Protein AF-A0A225DN28-F1 (afdb_mon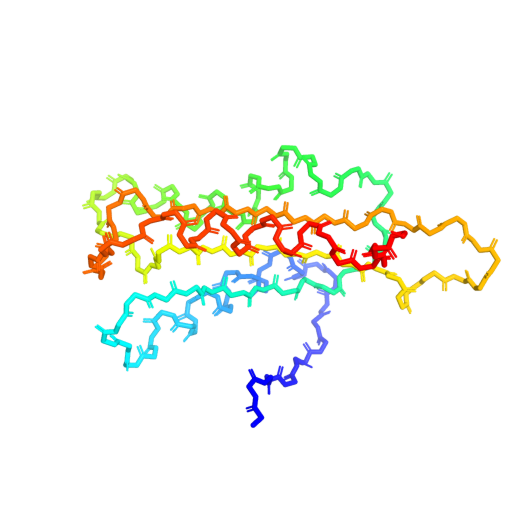omer)

Mean predicted aligned error: 8.3 Å

Organism: NCBI:txid1908690

Structure (mmCIF, N/CA/C/O backbone):
data_AF-A0A225DN28-F1
#
_entry.id   AF-A0A225DN28-F1
#
loop_
_atom_site.group_PDB
_atom_site.id
_atom_site.type_symbol
_atom_site.label_atom_id
_atom_site.label_alt_id
_atom_site.label_comp_id
_atom_site.label_asym_id
_atom_site.label_entity_id
_atom_site.label_seq_id
_atom_site.pdbx_PDB_ins_code
_atom_site.Cartn_x
_atom_site.Cartn_y
_atom_site.Cartn_z
_atom_site.occupancy
_atom_site.B_iso_or_equiv
_atom_site.auth_seq_id
_atom_site.auth_comp_id
_atom_site.auth_asym_id
_atom_site.auth_atom_id
_atom_site.pdbx_PDB_model_num
ATOM 1 N N . MET A 1 1 ? -14.856 -12.862 -8.054 1.00 34.19 1 MET A N 1
ATOM 2 C CA . MET A 1 1 ? -13.847 -12.122 -8.841 1.00 34.19 1 MET A CA 1
ATOM 3 C C . MET A 1 1 ? -13.460 -10.892 -8.028 1.00 34.19 1 MET A C 1
ATOM 5 O O . MET A 1 1 ? -14.316 -10.047 -7.815 1.00 34.19 1 MET A O 1
ATOM 9 N N . LEU A 1 2 ? -12.255 -10.857 -7.447 1.00 43.56 2 LEU A N 1
ATOM 10 C CA . LEU A 1 2 ? -11.800 -9.786 -6.532 1.00 43.56 2 LEU A CA 1
ATOM 11 C C . LEU A 1 2 ? -10.981 -8.684 -7.238 1.00 43.56 2 LEU A C 1
ATOM 13 O O . LEU A 1 2 ? -10.450 -7.802 -6.573 1.00 43.56 2 LEU A O 1
ATOM 17 N N . GLY A 1 3 ? -10.895 -8.710 -8.571 1.00 40.44 3 GLY A N 1
ATOM 18 C CA . GLY A 1 3 ? -10.207 -7.697 -9.374 1.00 40.44 3 GLY A CA 1
ATOM 19 C C . GLY A 1 3 ? -11.193 -6.756 -10.063 1.00 40.44 3 GLY A C 1
ATOM 20 O O . GLY A 1 3 ? -12.208 -7.203 -10.596 1.00 40.44 3 GLY A O 1
ATOM 21 N N . TYR A 1 4 ? -10.892 -5.458 -10.058 1.00 54.75 4 TYR A N 1
ATOM 22 C CA . TYR A 1 4 ? -11.548 -4.472 -10.916 1.00 54.75 4 TYR A CA 1
ATOM 23 C C . TYR A 1 4 ? -10.617 -4.179 -12.093 1.00 54.75 4 TYR A C 1
ATOM 25 O O . TYR A 1 4 ? -9.468 -3.809 -11.864 1.00 54.75 4 TYR A O 1
ATOM 33 N N . ALA A 1 5 ? -11.102 -4.323 -13.328 1.00 56.97 5 ALA A N 1
ATOM 34 C CA . ALA A 1 5 ? -10.354 -3.885 -14.503 1.00 56.97 5 ALA A CA 1
ATOM 35 C C . ALA A 1 5 ? -10.158 -2.359 -14.445 1.00 56.97 5 ALA A C 1
ATOM 37 O O . ALA A 1 5 ? -11.117 -1.615 -14.218 1.00 56.97 5 ALA A O 1
ATOM 38 N N . GLY A 1 6 ? -8.912 -1.907 -14.585 1.00 61.34 6 GLY A N 1
ATOM 39 C CA . GLY A 1 6 ? -8.573 -0.490 -14.668 1.00 61.34 6 GLY A CA 1
ATOM 40 C C . GLY A 1 6 ? -8.744 0.043 -16.090 1.00 61.34 6 GLY A C 1
ATOM 41 O O . GLY A 1 6 ? -8.538 -0.680 -17.060 1.00 61.34 6 GLY A O 1
ATOM 42 N N . GLU A 1 7 ? -9.103 1.319 -16.212 1.00 67.69 7 GLU A N 1
ATOM 43 C CA . GLU A 1 7 ? -9.023 2.055 -17.478 1.00 67.69 7 GLU A CA 1
ATOM 44 C C . GLU A 1 7 ? -7.637 2.699 -17.601 1.00 67.69 7 GLU A C 1
ATOM 46 O O . GLU A 1 7 ? -7.115 3.234 -16.617 1.00 67.69 7 GLU A O 1
ATOM 51 N N . ARG A 1 8 ? -7.046 2.661 -18.803 1.00 65.75 8 ARG A N 1
ATOM 52 C CA . ARG A 1 8 ? -5.757 3.309 -19.086 1.00 65.75 8 ARG A CA 1
ATOM 53 C C . ARG A 1 8 ? -5.879 4.818 -18.858 1.00 65.75 8 ARG A C 1
ATOM 55 O O . ARG A 1 8 ? -6.786 5.450 -19.394 1.00 65.75 8 ARG A O 1
ATOM 62 N N . VAL A 1 9 ? -4.955 5.386 -18.090 1.00 66.50 9 VAL A N 1
ATOM 63 C CA . VAL A 1 9 ? -4.830 6.837 -17.883 1.00 66.50 9 VAL A CA 1
ATOM 64 C C . VAL A 1 9 ? -3.632 7.389 -18.666 1.00 66.50 9 VAL A C 1
ATOM 66 O O . VAL A 1 9 ? -2.727 6.612 -18.975 1.00 66.50 9 VAL A O 1
ATOM 69 N N . PRO A 1 10 ? -3.613 8.694 -18.999 1.00 71.12 10 PRO A N 1
ATOM 70 C CA . PRO A 1 10 ? -2.429 9.349 -19.551 1.00 71.12 10 PRO A CA 1
ATOM 71 C C . PRO A 1 10 ? -1.231 9.253 -18.603 1.00 71.12 10 PRO A C 1
ATOM 73 O O . PRO A 1 10 ? -1.410 9.270 -17.380 1.00 71.12 10 PRO A O 1
ATOM 76 N N . ASP A 1 11 ? -0.025 9.202 -19.166 1.00 65.94 11 ASP A N 1
ATOM 77 C CA . ASP A 1 11 ? 1.216 9.007 -18.413 1.00 65.94 11 ASP A CA 1
ATOM 78 C C . ASP A 1 11 ? 1.431 10.116 -17.368 1.00 65.94 11 ASP A C 1
ATOM 80 O O . ASP A 1 11 ? 1.885 9.849 -16.255 1.00 65.94 11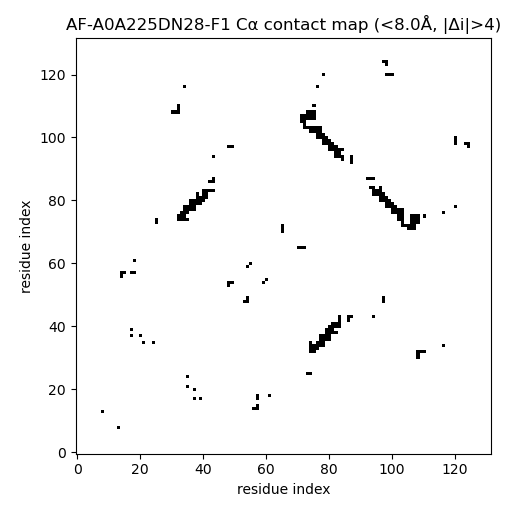 ASP A O 1
ATOM 84 N N . GLU A 1 12 ? 0.992 11.348 -17.658 1.00 65.88 12 GLU A N 1
ATOM 85 C CA . GLU A 1 12 ? 1.104 12.491 -16.741 1.00 65.88 12 GLU A CA 1
ATOM 86 C C . GLU A 1 12 ? 0.199 12.375 -15.500 1.00 65.88 12 GLU A C 1
ATOM 88 O O . GLU A 1 12 ? 0.314 13.169 -14.566 1.00 65.88 12 GLU A O 1
ATOM 93 N N . GLN A 1 13 ? -0.727 11.412 -15.484 1.00 65.62 13 GLN A N 1
ATOM 94 C CA . GLN A 1 13 ? -1.672 11.180 -14.388 1.00 65.62 13 GLN A CA 1
ATOM 95 C C . GLN A 1 13 ? -1.409 9.877 -13.627 1.00 65.62 13 GLN A C 1
ATOM 97 O O . GLN A 1 13 ? -2.154 9.570 -12.690 1.00 65.62 13 GLN A O 1
ATOM 102 N N . LEU A 1 14 ? -0.372 9.115 -13.994 1.00 66.44 14 LEU A N 1
ATOM 103 C CA . LEU A 1 14 ? -0.050 7.833 -13.355 1.00 66.44 14 LEU A CA 1
ATOM 104 C C . LEU A 1 14 ? 0.143 7.981 -11.839 1.00 66.44 14 LEU A C 1
ATOM 106 O O . LEU A 1 14 ? -0.388 7.174 -11.074 1.00 66.44 14 LEU A O 1
ATOM 110 N N . ASP A 1 15 ? 0.763 9.076 -11.396 1.00 65.44 15 ASP A N 1
ATOM 111 C CA . ASP A 1 15 ? 1.009 9.371 -9.977 1.00 65.44 15 ASP A CA 1
ATOM 112 C C . ASP A 1 15 ? -0.284 9.581 -9.158 1.00 65.44 15 ASP A C 1
ATOM 114 O O . ASP A 1 15 ? -0.294 9.433 -7.934 1.00 65.44 15 ASP A O 1
ATOM 118 N N . LEU A 1 16 ? -1.410 9.900 -9.809 1.00 67.75 16 LEU A N 1
ATOM 119 C CA . LEU A 1 16 ? -2.696 10.157 -9.146 1.00 67.75 16 LEU A CA 1
ATOM 120 C C . LEU A 1 16 ? -3.563 8.899 -9.001 1.00 67.75 16 LEU A C 1
ATOM 122 O O . LEU A 1 16 ? -4.519 8.886 -8.212 1.00 67.75 16 LEU A O 1
ATOM 126 N N . VAL A 1 17 ? -3.258 7.833 -9.748 1.00 74.38 17 VAL A N 1
ATOM 127 C CA . VAL A 1 17 ? -4.052 6.595 -9.751 1.00 74.38 17 VAL A CA 1
ATOM 128 C C . VAL A 1 17 ? -4.077 5.921 -8.377 1.00 74.38 17 VAL A C 1
ATOM 130 O O . VAL A 1 17 ? -5.184 5.608 -7.917 1.00 74.38 17 VAL A O 1
ATOM 133 N N . PRO A 1 18 ? -2.942 5.749 -7.668 1.00 77.31 18 PRO A N 1
ATOM 134 C CA . PRO A 1 18 ? -2.938 5.105 -6.355 1.00 77.31 18 PRO A CA 1
ATOM 135 C C . PRO A 1 18 ? -3.809 5.861 -5.350 1.00 77.31 18 PRO A C 1
ATOM 137 O O . PRO A 1 18 ? -4.649 5.255 -4.684 1.00 77.31 18 PRO A O 1
ATOM 140 N N . ASN A 1 19 ? -3.737 7.197 -5.339 1.00 78.81 19 ASN A N 1
ATOM 141 C CA . ASN A 1 19 ? -4.571 8.041 -4.479 1.00 78.81 19 ASN A CA 1
ATOM 142 C C . ASN A 1 19 ? -6.068 7.819 -4.708 1.00 78.81 19 ASN A C 1
ATOM 144 O O . ASN A 1 19 ? -6.850 7.683 -3.761 1.00 78.81 19 ASN A O 1
ATOM 148 N N . ARG A 1 20 ? -6.489 7.751 -5.973 1.00 82.06 20 ARG A N 1
ATOM 149 C CA . ARG A 1 20 ? -7.886 7.483 -6.334 1.00 82.06 20 ARG A CA 1
ATOM 150 C C . ARG A 1 20 ? -8.330 6.089 -5.885 1.00 82.06 20 ARG A C 1
ATOM 152 O O . ARG A 1 20 ? -9.444 5.946 -5.376 1.00 82.06 20 ARG A O 1
ATOM 159 N N . LEU A 1 21 ? -7.486 5.074 -6.068 1.00 85.94 21 LEU A N 1
ATOM 160 C CA . LEU A 1 21 ? -7.790 3.689 -5.703 1.00 85.94 21 LEU A CA 1
ATOM 161 C C . LEU A 1 21 ? -7.894 3.506 -4.186 1.00 85.94 21 LEU A C 1
ATOM 163 O O . LEU A 1 21 ? -8.878 2.925 -3.725 1.00 85.94 21 LEU A O 1
ATOM 167 N N . VAL A 1 22 ? -6.966 4.078 -3.414 1.00 86.25 22 VAL A N 1
ATOM 168 C CA . VAL A 1 22 ? -7.031 4.084 -1.944 1.00 86.25 22 VAL A CA 1
ATOM 169 C C . VAL A 1 22 ? -8.314 4.763 -1.475 1.00 86.25 22 VAL A C 1
ATOM 171 O O . VAL A 1 22 ? -9.090 4.165 -0.730 1.00 86.25 22 VAL A O 1
ATOM 174 N N . ASN A 1 23 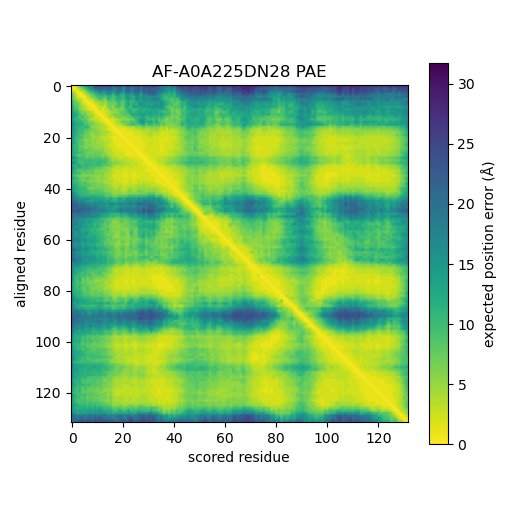? -8.614 5.963 -1.984 1.00 85.12 23 ASN A N 1
ATOM 175 C CA . ASN A 1 23 ? -9.833 6.693 -1.627 1.00 85.12 23 ASN A CA 1
ATOM 176 C C . ASN A 1 23 ? -11.121 5.931 -1.970 1.00 85.12 23 ASN A C 1
ATOM 178 O O . ASN A 1 23 ? -12.127 6.066 -1.274 1.00 85.12 23 ASN A O 1
ATOM 182 N N . LYS A 1 24 ? -11.119 5.131 -3.040 1.00 87.88 24 LYS A N 1
ATOM 183 C CA . LYS A 1 24 ? -12.245 4.257 -3.388 1.00 87.88 24 LYS A CA 1
ATOM 184 C C . LYS A 1 24 ? -12.336 3.054 -2.446 1.00 87.88 24 LYS A C 1
ATOM 186 O O . LYS A 1 24 ? -13.442 2.670 -2.073 1.00 87.88 24 LYS A O 1
ATOM 191 N N . ALA A 1 25 ? -11.204 2.461 -2.072 1.00 89.12 25 ALA A N 1
ATOM 192 C CA . ALA A 1 25 ? -11.150 1.303 -1.188 1.00 89.12 25 ALA A CA 1
ATOM 193 C C . ALA A 1 25 ? -11.648 1.634 0.226 1.00 89.12 25 ALA A C 1
ATOM 195 O O . ALA A 1 25 ? -12.513 0.924 0.731 1.00 89.12 25 ALA A O 1
ATOM 196 N N . ILE A 1 26 ? -11.198 2.747 0.814 1.00 88.31 26 ILE A N 1
ATOM 197 C CA . ILE A 1 26 ? -11.573 3.151 2.183 1.00 88.31 26 ILE A CA 1
ATOM 198 C C . ILE A 1 26 ? -13.047 3.559 2.329 1.00 88.31 26 ILE A C 1
ATOM 200 O O . ILE A 1 26 ? -13.560 3.634 3.438 1.00 88.31 26 ILE A O 1
ATOM 204 N N . LYS A 1 27 ? -13.743 3.843 1.220 1.00 89.75 27 LYS A N 1
ATOM 205 C CA . LYS A 1 27 ? -15.184 4.155 1.214 1.00 89.75 27 LYS A CA 1
ATOM 206 C C . LYS A 1 27 ? -16.068 2.909 1.223 1.00 89.75 27 LYS A C 1
ATOM 208 O O . LYS A 1 27 ? -17.286 3.033 1.343 1.00 89.75 27 LYS A O 1
ATOM 213 N N . LYS A 1 28 ? -15.495 1.717 1.035 1.00 89.06 28 LYS A N 1
ATOM 214 C CA . LYS A 1 28 ? -16.254 0.467 1.120 1.00 89.06 28 LYS A CA 1
ATOM 215 C C . LYS A 1 28 ? -16.691 0.243 2.576 1.00 89.06 28 LYS A C 1
ATOM 217 O O . LYS A 1 28 ? -15.929 0.576 3.480 1.00 89.06 28 LYS A O 1
ATOM 222 N N . PRO A 1 29 ? -17.880 -0.333 2.823 1.00 89.44 29 PRO A N 1
ATOM 223 C CA . PRO A 1 29 ? -18.345 -0.624 4.177 1.00 89.44 29 PRO A CA 1
ATOM 224 C C . PRO A 1 29 ? -17.582 -1.830 4.742 1.00 89.44 29 PRO A C 1
ATOM 226 O O . PRO A 1 29 ? -18.042 -2.967 4.662 1.00 89.44 29 PRO A O 1
ATOM 229 N N . ILE A 1 30 ? -16.378 -1.587 5.255 1.00 88.81 30 ILE A N 1
ATOM 230 C CA . ILE A 1 30 ? -15.500 -2.608 5.828 1.00 88.81 30 ILE A CA 1
ATOM 231 C C . 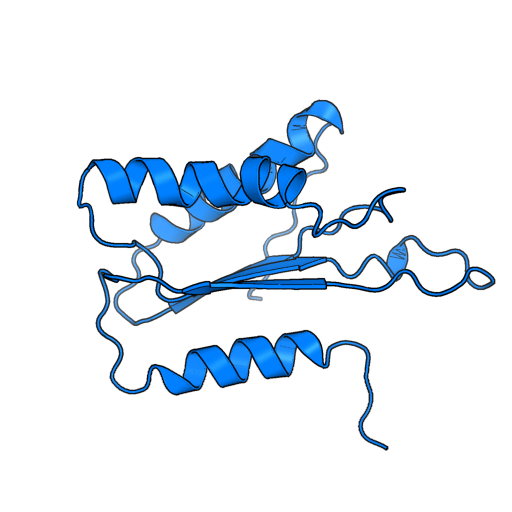ILE A 1 30 ? -15.632 -2.574 7.351 1.00 88.81 30 ILE A C 1
ATOM 233 O O . ILE A 1 30 ? -15.612 -1.511 7.962 1.00 88.81 30 ILE A O 1
ATOM 237 N N . THR A 1 31 ? -15.789 -3.745 7.968 1.00 90.12 31 THR A N 1
ATOM 238 C CA . THR A 1 31 ? -15.908 -3.889 9.430 1.00 90.12 31 THR A CA 1
ATOM 239 C C . THR A 1 31 ? -14.718 -4.605 10.062 1.00 90.12 31 THR A C 1
ATOM 241 O O . THR A 1 31 ? -14.523 -4.507 11.270 1.00 90.12 31 THR A O 1
ATOM 244 N N . ASN A 1 32 ? -13.924 -5.318 9.261 1.00 91.06 32 ASN A N 1
ATOM 245 C CA . ASN A 1 32 ? -12.801 -6.136 9.715 1.00 91.06 32 ASN A CA 1
ATOM 246 C C . ASN A 1 32 ? -11.466 -5.468 9.365 1.00 91.06 32 ASN A C 1
ATOM 248 O O . ASN A 1 32 ? -11.424 -4.695 8.407 1.00 91.06 32 ASN A O 1
ATOM 252 N N . PRO A 1 33 ? -10.364 -5.812 10.055 1.00 93.06 33 PRO A N 1
ATOM 253 C CA . PRO A 1 33 ? -9.037 -5.426 9.607 1.00 93.06 33 PRO A CA 1
ATOM 254 C C . PRO A 1 33 ? -8.773 -5.876 8.175 1.00 93.06 33 PRO A C 1
ATOM 256 O O . PRO A 1 33 ? -9.143 -6.987 7.788 1.00 93.06 33 PRO A O 1
ATOM 259 N N . PHE A 1 34 ? -8.144 -5.015 7.385 1.00 93.25 34 PHE A N 1
ATOM 260 C CA . PHE A 1 34 ? -8.003 -5.248 5.957 1.00 93.25 34 PHE A CA 1
ATOM 261 C C . PHE A 1 34 ? -6.722 -4.668 5.370 1.00 93.25 34 PHE A C 1
ATOM 263 O O . PHE A 1 34 ? -6.138 -3.703 5.870 1.00 93.25 34 PHE A O 1
ATOM 270 N N . VAL A 1 35 ? -6.328 -5.270 4.251 1.00 93.25 35 VAL A N 1
ATOM 271 C CA . VAL A 1 35 ? -5.212 -4.834 3.419 1.00 93.25 35 VAL A CA 1
ATOM 272 C C . VAL A 1 35 ? -5.766 -4.201 2.150 1.00 93.25 35 VAL A C 1
ATOM 274 O O . VAL A 1 35 ? -6.648 -4.768 1.501 1.00 93.25 35 VAL A O 1
ATOM 277 N N . ILE A 1 36 ? -5.245 -3.035 1.779 1.00 92.31 36 ILE A N 1
ATOM 278 C CA . ILE A 1 36 ? -5.433 -2.472 0.443 1.00 92.31 36 ILE A CA 1
ATOM 279 C C . ILE A 1 36 ? -4.221 -2.891 -0.377 1.00 92.31 36 ILE A C 1
ATOM 281 O O . ILE A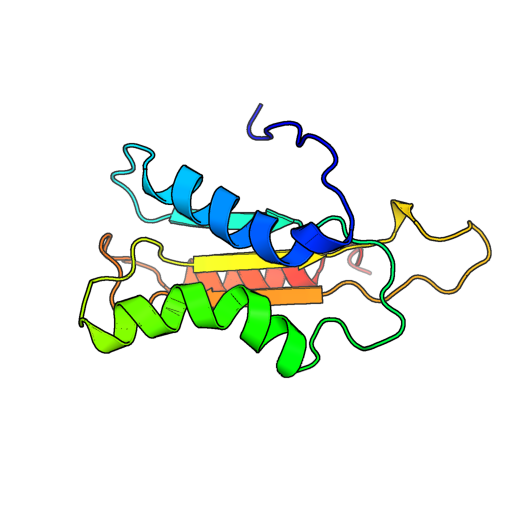 1 36 ? -3.120 -2.419 -0.125 1.00 92.31 36 ILE A O 1
ATOM 285 N N . PHE A 1 37 ? -4.426 -3.775 -1.347 1.00 91.88 37 PHE A N 1
ATOM 286 C CA . PHE A 1 37 ? -3.387 -4.182 -2.287 1.00 91.88 37 PHE A CA 1
ATOM 287 C C . PHE A 1 37 ? -3.563 -3.397 -3.589 1.00 91.88 37 PHE A C 1
ATOM 289 O O . PHE A 1 37 ? -4.642 -3.438 -4.189 1.00 91.88 37 PHE A O 1
ATOM 296 N N . ILE A 1 38 ? -2.528 -2.677 -4.015 1.00 86.94 38 ILE A N 1
ATOM 297 C CA . ILE A 1 38 ? -2.493 -1.952 -5.286 1.00 86.94 38 ILE A CA 1
ATOM 298 C C . ILE A 1 38 ? -1.280 -2.431 -6.067 1.00 86.94 38 ILE A C 1
ATOM 300 O O . ILE A 1 38 ? -0.149 -2.084 -5.733 1.00 86.94 38 ILE A O 1
ATOM 304 N N . ASP A 1 39 ? -1.542 -3.185 -7.128 1.00 84.62 39 ASP A N 1
ATOM 305 C CA . ASP A 1 39 ? -0.552 -3.405 -8.170 1.00 84.62 39 ASP A CA 1
ATOM 306 C C . ASP A 1 39 ? -0.575 -2.220 -9.132 1.00 84.62 39 ASP A C 1
ATOM 308 O O . ASP A 1 39 ? -1.628 -1.835 -9.649 1.00 84.62 39 ASP A O 1
ATOM 312 N N . LEU A 1 40 ? 0.577 -1.588 -9.298 1.00 79.56 40 LEU A N 1
ATOM 313 C CA . LEU A 1 40 ? 0.714 -0.340 -10.033 1.00 79.56 40 LEU A CA 1
ATOM 314 C C . LEU A 1 40 ? 0.744 -0.588 -11.540 1.00 79.56 40 LEU A C 1
ATOM 316 O O . LEU A 1 40 ? 0.331 0.289 -12.297 1.00 79.56 40 LEU A O 1
ATOM 320 N N . ASN A 1 41 ? 1.177 -1.782 -11.960 1.00 77.06 41 ASN A N 1
ATOM 321 C CA . ASN A 1 41 ? 1.218 -2.215 -13.355 1.00 77.06 41 ASN A CA 1
ATOM 322 C C . ASN A 1 41 ? 1.878 -1.178 -14.293 1.00 77.06 41 ASN A C 1
ATOM 324 O O . ASN A 1 41 ? 1.439 -0.952 -15.426 1.00 77.06 41 ASN A O 1
ATOM 328 N N . LEU A 1 42 ? 2.911 -0.505 -13.788 1.00 75.56 42 LEU A N 1
ATOM 329 C CA . LEU A 1 42 ? 3.690 0.514 -14.479 1.00 75.56 42 LEU A CA 1
ATOM 330 C C . LEU A 1 42 ? 4.774 -0.148 -15.334 1.00 75.56 42 LEU A C 1
ATOM 332 O O . LEU A 1 42 ? 5.331 -1.162 -14.903 1.00 75.56 42 LEU A O 1
ATOM 336 N N . PRO A 1 43 ? 5.128 0.435 -16.493 1.00 71.38 43 PRO A N 1
ATOM 337 C CA . PRO A 1 43 ? 6.271 -0.021 -17.275 1.00 71.38 43 PRO A CA 1
ATOM 338 C C . PRO A 1 43 ? 7.577 0.057 -16.463 1.00 71.38 43 PRO A C 1
ATOM 340 O O . PRO A 1 43 ? 7.635 0.776 -15.458 1.00 71.38 43 PRO A O 1
ATOM 343 N N . PRO A 1 44 ? 8.640 -0.654 -16.886 1.00 67.88 44 PRO A N 1
ATOM 344 C CA . PRO A 1 44 ? 9.956 -0.541 -16.278 1.00 67.88 44 PRO A CA 1
ATOM 345 C C . PRO A 1 44 ? 10.378 0.928 -16.283 1.00 67.88 44 PRO A C 1
ATOM 347 O O . PRO A 1 44 ? 10.496 1.551 -17.339 1.00 67.88 44 PRO A O 1
ATOM 350 N N . LEU A 1 45 ? 10.565 1.503 -15.099 1.00 62.94 45 LEU A N 1
ATOM 351 C CA . LEU A 1 45 ? 11.032 2.876 -14.984 1.00 62.94 45 LEU A CA 1
ATOM 352 C C . LEU A 1 45 ? 12.565 2.890 -15.123 1.00 62.94 45 LEU A C 1
ATOM 354 O O . LEU A 1 45 ? 13.233 1.999 -14.599 1.00 62.94 45 LEU A O 1
ATOM 358 N N . PRO A 1 46 ? 13.151 3.892 -15.806 1.00 54.25 46 PRO A N 1
ATOM 359 C CA . PRO A 1 46 ? 14.605 4.000 -15.982 1.00 54.25 46 PRO A CA 1
ATOM 360 C C . PRO A 1 46 ? 15.362 4.287 -14.673 1.00 54.25 46 PRO A C 1
ATOM 362 O O . PRO A 1 46 ? 16.589 4.210 -14.628 1.00 54.25 46 PRO A O 1
ATOM 365 N N . HIS A 1 47 ? 14.638 4.623 -13.606 1.00 57.91 47 HIS A N 1
ATOM 366 C CA . HIS A 1 47 ? 15.152 4.823 -12.258 1.00 57.91 47 HIS A CA 1
ATOM 367 C C . HIS A 1 47 ? 14.523 3.804 -11.317 1.00 57.91 47 HIS A C 1
ATOM 369 O O . HIS A 1 47 ? 13.432 3.307 -11.596 1.00 57.91 47 HIS A O 1
ATOM 375 N N . ASP A 1 48 ? 15.196 3.533 -10.194 1.00 58.69 48 ASP A N 1
ATOM 376 C CA . ASP A 1 48 ? 14.638 2.691 -9.142 1.00 58.69 48 ASP A CA 1
ATOM 377 C C . ASP A 1 48 ? 13.233 3.214 -8.784 1.00 58.69 48 ASP A C 1
ATOM 379 O O . ASP A 1 48 ? 13.095 4.371 -8.363 1.00 58.69 48 ASP A O 1
ATOM 383 N N . PRO A 1 49 ? 12.171 2.421 -8.982 1.00 53.97 49 PRO A N 1
ATOM 384 C CA . PRO A 1 49 ? 10.827 2.829 -8.603 1.00 53.97 49 PRO A CA 1
ATOM 385 C C . PRO A 1 49 ? 10.669 2.991 -7.078 1.00 53.97 49 PRO A C 1
ATOM 387 O O . PRO A 1 49 ? 9.699 3.593 -6.624 1.00 53.97 49 PRO A O 1
ATOM 390 N N . LEU A 1 50 ? 11.646 2.525 -6.289 1.00 52.44 50 LEU A N 1
ATOM 391 C CA . LEU A 1 50 ? 11.809 2.831 -4.867 1.00 52.44 50 LEU A CA 1
ATOM 392 C C . LEU A 1 50 ? 12.642 4.090 -4.607 1.00 52.44 50 LEU A C 1
ATOM 394 O O . LEU A 1 50 ? 13.018 4.331 -3.457 1.00 52.44 50 LEU A O 1
ATOM 398 N N . SER A 1 51 ? 12.936 4.911 -5.624 1.00 61.81 51 SER A N 1
ATOM 399 C CA . SER A 1 51 ? 13.481 6.242 -5.361 1.00 61.81 51 SER A CA 1
ATOM 400 C C . SER A 1 51 ? 12.593 6.905 -4.312 1.00 61.81 51 SER A C 1
ATOM 402 O O . SER A 1 51 ? 11.360 6.911 -4.431 1.00 61.81 51 SER A O 1
ATOM 404 N N . ALA A 1 52 ? 13.224 7.400 -3.245 1.00 59.78 52 ALA A N 1
ATOM 405 C CA . ALA A 1 52 ? 12.518 8.049 -2.148 1.00 59.78 52 ALA A CA 1
ATOM 406 C C . ALA A 1 52 ? 11.536 9.096 -2.695 1.00 59.78 52 ALA A C 1
ATOM 408 O O . ALA A 1 52 ? 10.413 9.179 -2.220 1.00 59.78 52 ALA A O 1
ATOM 409 N N . ASP A 1 53 ? 11.912 9.771 -3.783 1.00 65.25 53 ASP A N 1
ATOM 410 C CA . ASP A 1 53 ? 11.114 10.761 -4.494 1.00 65.25 53 ASP A CA 1
ATOM 411 C C . ASP A 1 53 ? 9.807 10.222 -5.096 1.00 65.25 53 ASP A C 1
ATOM 413 O O . ASP A 1 53 ? 8.815 10.950 -5.137 1.00 65.25 53 ASP A O 1
ATOM 417 N N . TRP A 1 54 ? 9.772 8.997 -5.633 1.00 68.31 54 TRP A N 1
ATOM 418 C CA . TRP A 1 54 ? 8.534 8.428 -6.186 1.00 68.31 54 TRP A CA 1
ATOM 419 C C . TRP A 1 54 ? 7.594 7.988 -5.063 1.00 68.31 54 TRP A C 1
ATOM 421 O O . TRP A 1 54 ? 6.424 8.376 -5.040 1.00 68.31 54 TRP A O 1
ATOM 431 N N . LEU A 1 55 ? 8.125 7.275 -4.065 1.00 67.19 55 LEU A N 1
ATOM 432 C CA . LEU A 1 55 ? 7.367 6.914 -2.863 1.00 67.19 55 LEU A CA 1
ATOM 433 C C . LEU A 1 55 ? 6.871 8.160 -2.116 1.00 67.19 55 LEU A C 1
ATOM 435 O O . LEU A 1 55 ? 5.747 8.184 -1.618 1.00 67.19 55 LEU A O 1
ATOM 439 N N . GLU A 1 56 ? 7.663 9.228 -2.082 1.00 66.75 56 GLU A N 1
ATOM 440 C CA . GLU A 1 56 ? 7.273 10.502 -1.490 1.00 66.75 56 GLU A CA 1
ATOM 441 C C . GLU A 1 56 ? 6.182 11.212 -2.297 1.00 66.75 56 GLU A C 1
ATOM 443 O O . GLU A 1 56 ? 5.329 11.875 -1.716 1.00 66.75 56 GLU A O 1
ATOM 448 N N . ARG A 1 57 ? 6.137 11.041 -3.619 1.00 68.06 57 ARG A N 1
ATOM 449 C CA . ARG A 1 57 ? 5.060 11.593 -4.453 1.00 68.06 57 ARG A CA 1
ATOM 450 C C . ARG A 1 57 ? 3.764 10.799 -4.358 1.00 68.06 57 ARG A C 1
ATOM 452 O O . ARG A 1 57 ? 2.691 11.395 -4.364 1.00 68.06 57 ARG A O 1
ATOM 459 N N . VAL A 1 58 ? 3.852 9.477 -4.249 1.00 68.31 58 VAL A N 1
ATOM 460 C CA . VAL A 1 58 ? 2.683 8.592 -4.337 1.00 68.31 58 VAL A CA 1
ATOM 461 C C . VAL A 1 58 ? 2.147 8.190 -2.966 1.00 68.31 58 VAL A C 1
ATOM 463 O O . VAL A 1 58 ? 0.948 8.298 -2.718 1.00 68.31 58 VAL A O 1
ATOM 466 N N . ALA A 1 59 ? 3.014 7.753 -2.052 1.00 69.25 59 ALA A N 1
ATOM 467 C CA . ALA A 1 59 ? 2.606 7.265 -0.738 1.00 69.25 59 ALA A CA 1
ATOM 468 C C . ALA A 1 59 ? 2.559 8.377 0.320 1.00 69.25 59 ALA A C 1
ATOM 470 O O . ALA A 1 59 ? 1.681 8.364 1.183 1.00 69.25 59 ALA A O 1
ATOM 471 N N . ALA A 1 60 ? 3.459 9.367 0.275 1.00 72.31 60 ALA A N 1
ATOM 472 C CA . ALA A 1 60 ? 3.497 10.374 1.337 1.00 72.31 60 ALA A CA 1
ATOM 473 C C . ALA A 1 60 ? 2.254 11.279 1.411 1.00 72.31 60 ALA A C 1
ATOM 475 O O . ALA A 1 60 ? 1.847 11.569 2.536 1.00 72.31 60 ALA A O 1
ATOM 476 N N . PRO A 1 61 ? 1.589 11.700 0.313 1.00 71.19 61 PRO A N 1
ATOM 477 C CA . PRO A 1 61 ? 0.361 12.489 0.419 1.00 71.19 61 PRO A CA 1
ATOM 478 C C . PRO A 1 61 ? -0.774 11.726 1.112 1.00 71.19 61 PRO A C 1
ATOM 480 O O . PRO A 1 61 ? -1.579 12.331 1.815 1.00 71.19 61 PRO A O 1
ATOM 483 N N . LEU A 1 62 ? -0.812 10.395 0.967 1.00 69.25 62 LEU A N 1
ATOM 484 C CA . LEU A 1 62 ? -1.810 9.538 1.615 1.00 69.25 62 LEU A CA 1
ATOM 485 C C . LEU A 1 62 ? -1.664 9.515 3.136 1.00 69.25 62 LEU A C 1
ATOM 487 O O . LEU A 1 62 ? -2.667 9.439 3.847 1.00 69.25 62 LEU A O 1
ATOM 491 N N . VAL A 1 63 ? -0.422 9.571 3.616 1.00 71.56 63 VAL A N 1
ATOM 492 C CA . VAL A 1 63 ? -0.074 9.425 5.035 1.00 71.56 63 VAL A CA 1
ATOM 493 C C . VAL A 1 63 ? 0.035 10.788 5.728 1.00 71.56 63 VAL A C 1
ATOM 495 O O . VAL A 1 63 ? -0.538 10.989 6.796 1.00 71.56 63 VAL A O 1
ATOM 498 N N . ARG A 1 64 ? 0.718 11.765 5.112 1.00 72.12 64 ARG A N 1
ATOM 499 C CA . ARG A 1 64 ? 1.065 13.062 5.729 1.00 72.12 64 ARG A CA 1
ATOM 500 C C . ARG A 1 64 ? -0.152 13.882 6.147 1.00 72.12 64 ARG A C 1
ATOM 502 O O . ARG A 1 64 ? -0.143 14.486 7.219 1.00 72.12 64 ARG A O 1
ATOM 509 N N . ASP A 1 65 ? -1.194 13.910 5.322 1.00 70.12 65 ASP A N 1
ATOM 510 C CA . ASP A 1 65 ? -2.398 14.692 5.620 1.00 70.12 65 ASP A CA 1
ATOM 511 C C . ASP A 1 65 ? -3.169 14.149 6.828 1.00 70.12 65 ASP A C 1
ATOM 513 O O . ASP A 1 65 ? -3.781 14.928 7.564 1.00 70.12 65 ASP A O 1
ATOM 517 N N . ARG A 1 66 ? -3.115 12.831 7.047 1.00 71.44 66 ARG A N 1
ATOM 518 C CA . ARG A 1 66 ? -3.773 12.149 8.167 1.00 71.44 66 ARG A CA 1
ATOM 519 C C . ARG A 1 66 ? -2.966 12.280 9.448 1.00 71.44 66 ARG A C 1
ATOM 521 O O . ARG A 1 66 ? -3.522 12.717 10.456 1.00 71.44 66 ARG A O 1
ATOM 528 N N . ASP A 1 67 ? -1.655 12.037 9.366 1.00 75.62 67 ASP A N 1
ATOM 529 C CA . ASP A 1 67 ? -0.716 12.224 10.478 1.00 75.62 67 ASP A CA 1
ATOM 530 C C . ASP A 1 67 ? -0.830 13.652 11.046 1.00 75.62 67 ASP A C 1
ATOM 532 O O . ASP A 1 67 ? -0.950 13.839 12.256 1.00 75.62 67 ASP A O 1
ATOM 536 N N . ARG A 1 68 ? -0.892 14.677 10.178 1.00 73.00 68 ARG A N 1
ATOM 537 C CA . ARG A 1 68 ? -1.027 16.083 10.604 1.00 73.00 68 ARG A CA 1
ATOM 538 C C . ARG A 1 68 ? -2.324 16.369 11.366 1.00 73.00 68 ARG A C 1
ATOM 540 O O . ARG A 1 68 ? -2.346 17.257 12.215 1.00 73.00 68 ARG A O 1
ATOM 547 N N . LYS A 1 69 ? -3.410 15.669 11.039 1.00 79.00 69 LYS A N 1
ATOM 548 C CA . LYS A 1 69 ? -4.729 15.870 11.654 1.00 79.00 69 LYS A CA 1
ATOM 549 C C . LYS A 1 69 ? -4.977 14.954 12.855 1.00 79.00 69 LYS A C 1
ATOM 551 O O . LYS A 1 69 ? -6.002 15.112 13.512 1.00 79.00 69 LYS A O 1
ATOM 556 N N . GLY A 1 70 ? -4.070 14.015 13.138 1.00 80.81 70 GLY A N 1
ATOM 557 C CA . GLY A 1 70 ? -4.273 12.987 14.160 1.00 80.81 70 GLY A CA 1
ATOM 558 C C . GLY A 1 70 ? -5.453 12.061 13.848 1.00 80.81 70 GLY A C 1
ATOM 559 O O . GLY A 1 70 ? -6.063 11.511 14.764 1.00 80.81 70 GLY A O 1
ATOM 560 N N . GLU A 1 71 ? -5.820 11.930 12.572 1.00 86.31 71 GLU A N 1
ATOM 561 C CA . GLU A 1 71 ? -6.911 11.052 12.153 1.00 86.31 71 GLU A CA 1
ATOM 562 C C . GLU A 1 71 ? -6.460 9.585 12.224 1.00 86.31 71 GLU A C 1
ATOM 564 O O . GLU A 1 71 ? -5.315 9.289 11.880 1.00 86.31 71 GLU A O 1
ATOM 569 N N . PRO A 1 72 ? -7.340 8.649 12.623 1.00 88.25 72 PRO A N 1
ATOM 570 C CA . PRO A 1 72 ? -7.047 7.227 12.508 1.00 88.25 72 PRO A CA 1
ATOM 571 C C . PRO A 1 72 ? -6.723 6.820 11.063 1.00 88.25 72 PRO A C 1
ATOM 573 O O . PRO A 1 72 ? -7.322 7.318 10.100 1.00 88.25 72 PRO A O 1
ATOM 576 N N . ASP A 1 73 ? -5.816 5.859 10.916 1.00 88.88 73 ASP A N 1
ATOM 577 C CA . ASP A 1 73 ? -5.472 5.273 9.629 1.00 88.88 73 ASP A CA 1
ATOM 578 C C . ASP A 1 73 ? -6.649 4.429 9.125 1.00 88.88 73 ASP A C 1
ATOM 580 O O . ASP A 1 73 ? -7.135 3.536 9.824 1.00 88.88 73 ASP A O 1
ATOM 584 N N . PRO A 1 74 ? -7.149 4.670 7.907 1.00 89.38 74 PRO A N 1
ATOM 585 C CA . PRO A 1 74 ? -8.338 3.986 7.420 1.00 89.38 74 PRO A CA 1
ATOM 586 C C . PRO A 1 74 ? -8.019 2.583 6.888 1.00 89.38 74 PRO A C 1
ATOM 588 O O . PRO A 1 74 ? -8.934 1.900 6.454 1.00 89.38 74 PRO A O 1
ATOM 591 N N . TRP A 1 75 ? -6.751 2.162 6.881 1.00 91.06 75 TRP A N 1
ATOM 592 C CA . TRP A 1 75 ? -6.285 0.832 6.486 1.00 91.06 75 TRP A CA 1
ATOM 593 C C . TRP A 1 75 ? -5.378 0.253 7.573 1.00 91.06 75 TRP A C 1
ATOM 595 O O . TRP A 1 75 ? -4.784 0.989 8.360 1.00 91.06 75 TRP A O 1
ATOM 605 N N . ASN A 1 76 ? -5.217 -1.071 7.583 1.00 93.88 76 ASN A N 1
ATOM 606 C CA . ASN A 1 76 ? -4.229 -1.730 8.440 1.00 93.88 76 ASN A CA 1
ATOM 607 C C . ASN A 1 76 ? -2.885 -1.902 7.735 1.00 93.88 76 ASN A C 1
ATOM 609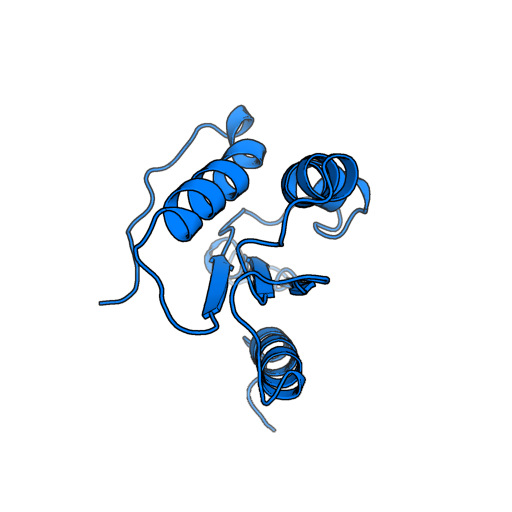 O O . ASN A 1 76 ? -1.834 -1.705 8.340 1.00 93.88 76 ASN A O 1
ATOM 613 N N . LEU A 1 77 ? -2.933 -2.213 6.442 1.00 93.00 77 LEU A N 1
ATOM 614 C CA . LEU A 1 77 ? -1.781 -2.269 5.555 1.00 93.00 77 LEU A CA 1
ATOM 615 C C . LEU A 1 77 ? -2.204 -1.752 4.178 1.00 93.00 77 LEU A C 1
ATOM 617 O O . LEU A 1 77 ? -3.183 -2.229 3.604 1.00 93.00 77 LEU A O 1
ATOM 621 N N . LEU A 1 78 ? -1.458 -0.793 3.646 1.00 90.94 78 LEU A N 1
ATOM 622 C CA . LEU A 1 78 ? -1.475 -0.451 2.231 1.00 90.94 78 LEU A CA 1
ATOM 623 C C . LEU A 1 78 ? -0.244 -1.092 1.596 1.00 90.94 78 LEU A C 1
ATOM 625 O O . LEU A 1 78 ? 0.879 -0.747 1.950 1.00 90.94 78 LEU A O 1
ATOM 629 N N . LEU A 1 79 ? -0.460 -2.033 0.686 1.00 90.31 79 LEU A N 1
ATOM 630 C CA . LEU A 1 79 ? 0.601 -2.688 -0.060 1.00 90.31 79 LEU A CA 1
ATOM 631 C C . LEU A 1 79 ? 0.617 -2.151 -1.490 1.00 90.31 79 LEU A C 1
ATOM 633 O O . LEU A 1 79 ? -0.377 -2.266 -2.207 1.00 90.31 79 LEU A O 1
ATOM 637 N N . LEU A 1 80 ? 1.742 -1.571 -1.889 1.00 86.19 80 LEU A N 1
ATOM 638 C CA . LEU A 1 80 ? 2.006 -1.136 -3.253 1.00 86.19 80 LEU A CA 1
ATOM 639 C C . LEU A 1 80 ? 2.971 -2.130 -3.894 1.00 86.19 80 LEU A C 1
ATOM 641 O O . LEU A 1 80 ? 4.038 -2.377 -3.334 1.00 86.19 80 LEU A O 1
ATOM 645 N N . SER A 1 81 ? 2.619 -2.684 -5.048 1.00 84.88 81 SER A N 1
ATOM 646 C CA . SER A 1 81 ? 3.512 -3.540 -5.829 1.00 84.88 81 SER A CA 1
ATOM 647 C C . SER A 1 81 ? 3.667 -3.037 -7.252 1.00 84.88 81 SER A C 1
ATOM 649 O O . SER A 1 81 ? 2.797 -2.342 -7.770 1.00 84.88 81 SER A O 1
ATOM 651 N N . ASN A 1 82 ? 4.758 -3.421 -7.901 1.00 81.19 82 ASN A N 1
ATOM 652 C CA . ASN A 1 82 ? 4.854 -3.373 -9.351 1.00 81.19 82 ASN A CA 1
ATOM 653 C C . ASN A 1 82 ? 5.748 -4.509 -9.832 1.00 81.19 82 ASN A C 1
ATOM 655 O O . ASN A 1 82 ? 6.925 -4.567 -9.464 1.00 81.19 82 ASN A O 1
ATOM 659 N N . PHE A 1 83 ? 5.202 -5.365 -10.686 1.00 80.94 83 PHE A N 1
ATOM 660 C CA . PHE A 1 83 ? 5.935 -6.437 -11.351 1.00 80.94 83 PHE A CA 1
ATOM 661 C C . PHE A 1 83 ? 5.809 -6.246 -12.869 1.00 80.94 83 PHE A C 1
ATOM 663 O O . PHE A 1 83 ? 4.846 -6.715 -13.480 1.00 80.94 83 PHE A O 1
ATOM 670 N N . PRO A 1 84 ? 6.738 -5.500 -13.496 1.00 75.19 84 PRO A N 1
ATOM 671 C CA . PRO A 1 84 ? 6.626 -5.106 -14.900 1.00 75.19 84 PRO A CA 1
ATOM 672 C C . PRO A 1 84 ? 6.980 -6.228 -15.893 1.00 75.19 84 PRO A C 1
ATOM 674 O O . PRO A 1 84 ? 7.31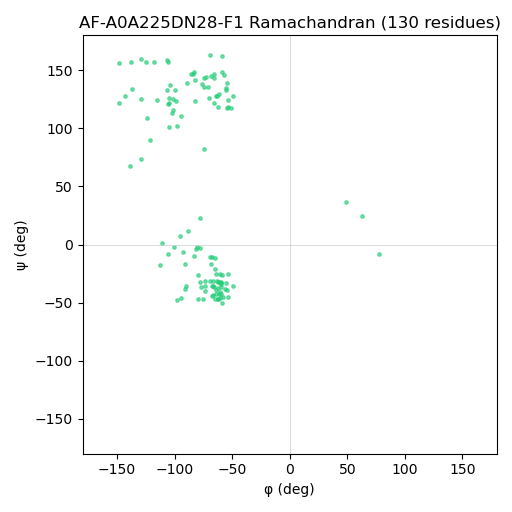7 -5.939 -17.037 1.00 75.19 84 PRO A O 1
ATOM 677 N N . ASP A 1 85 ? 6.889 -7.499 -15.488 1.00 72.88 85 ASP A N 1
ATOM 678 C CA . ASP A 1 85 ? 7.289 -8.670 -16.287 1.00 72.88 85 ASP A CA 1
ATOM 679 C C . ASP A 1 85 ? 6.590 -8.725 -17.652 1.00 72.88 85 ASP A C 1
ATOM 681 O O . ASP A 1 85 ? 7.178 -9.128 -18.646 1.00 72.88 85 ASP A O 1
ATOM 685 N N . HIS A 1 86 ? 5.346 -8.257 -17.718 1.00 70.44 86 HIS A N 1
ATOM 686 C CA . HIS A 1 86 ? 4.536 -8.220 -18.937 1.00 70.44 86 HIS A CA 1
ATOM 687 C C . HIS A 1 86 ? 4.900 -7.076 -19.905 1.00 70.44 86 HIS A C 1
ATOM 689 O O . HIS A 1 86 ? 4.291 -6.969 -20.969 1.00 70.44 86 HIS A O 1
ATOM 695 N N . TYR A 1 87 ? 5.851 -6.212 -19.535 1.00 66.38 87 TYR A N 1
ATOM 696 C CA . TYR A 1 87 ? 6.430 -5.174 -20.396 1.00 66.38 87 TYR A CA 1
ATOM 697 C C . TYR A 1 87 ? 7.848 -5.512 -20.873 1.00 66.38 87 TYR A C 1
ATOM 699 O O . TYR A 1 87 ? 8.407 -4.750 -21.661 1.00 66.38 87 TYR A O 1
ATOM 707 N N . ALA A 1 88 ? 8.461 -6.580 -20.358 1.00 64.50 88 ALA A N 1
ATOM 708 C CA . ALA A 1 88 ? 9.777 -7.003 -20.809 1.00 64.50 88 ALA A CA 1
ATOM 709 C C . ALA A 1 88 ? 9.658 -7.708 -22.167 1.00 64.50 88 ALA A C 1
ATOM 711 O O . ALA A 1 88 ? 8.744 -8.505 -22.373 1.00 64.50 88 ALA A O 1
ATOM 712 N N . ASP A 1 89 ? 10.587 -7.423 -23.080 1.00 64.75 89 ASP A N 1
ATOM 713 C CA . ASP A 1 89 ? 10.809 -8.290 -24.237 1.00 64.75 89 ASP A CA 1
ATOM 714 C C . ASP A 1 89 ? 11.343 -9.645 -23.743 1.00 64.75 89 ASP A C 1
ATOM 716 O O . ASP A 1 89 ? 12.101 -9.680 -22.771 1.00 64.75 89 ASP A O 1
ATOM 720 N N . ASP A 1 90 ? 10.998 -10.743 -24.425 1.00 61.16 90 ASP A N 1
ATOM 721 C CA . ASP A 1 90 ? 11.384 -12.113 -24.029 1.00 61.16 90 ASP A CA 1
ATOM 722 C C . ASP A 1 90 ? 12.910 -12.288 -23.829 1.00 61.16 90 ASP A C 1
ATOM 724 O O . ASP A 1 90 ? 13.342 -13.146 -23.060 1.00 61.16 90 ASP A O 1
ATOM 728 N N . ASP A 1 91 ? 13.722 -11.450 -24.485 1.00 60.09 91 ASP A N 1
ATOM 729 C CA . ASP A 1 91 ? 15.190 -11.472 -24.439 1.00 60.09 91 ASP A CA 1
ATOM 730 C C . ASP A 1 91 ? 15.812 -10.408 -23.501 1.00 60.09 91 ASP A C 1
ATOM 732 O O . ASP A 1 91 ? 17.038 -10.326 -23.370 1.00 60.09 91 ASP A O 1
ATOM 736 N N . ALA A 1 92 ? 15.004 -9.558 -22.858 1.00 60.28 92 ALA A N 1
ATOM 737 C CA . ALA A 1 92 ? 15.488 -8.519 -21.951 1.00 60.28 92 ALA A CA 1
ATOM 738 C C . ALA A 1 92 ? 15.681 -9.052 -20.520 1.00 60.28 92 ALA A C 1
ATOM 740 O O . ALA A 1 92 ? 14.927 -9.892 -20.032 1.00 60.28 92 ALA A O 1
ATOM 741 N N . SER A 1 93 ? 16.677 -8.520 -19.799 1.00 57.62 93 SER A N 1
ATOM 742 C CA . SER A 1 93 ? 16.831 -8.788 -18.364 1.00 57.62 93 SER A CA 1
ATOM 743 C C . SER A 1 93 ? 15.533 -8.466 -17.625 1.00 57.62 93 SER A C 1
ATOM 745 O O . SER A 1 93 ? 15.062 -7.329 -17.693 1.00 57.62 93 SER A O 1
ATOM 747 N N . HIS A 1 94 ? 14.996 -9.443 -16.887 1.00 58.88 94 HIS A N 1
ATOM 748 C CA . HIS A 1 94 ? 13.762 -9.269 -16.126 1.00 58.88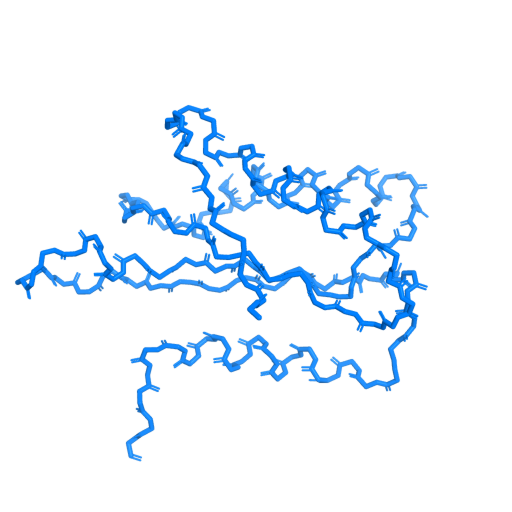 94 HIS A CA 1
ATOM 749 C C . HIS A 1 94 ? 13.862 -8.044 -15.205 1.00 58.88 94 HIS A C 1
ATOM 751 O O . HIS A 1 94 ? 14.739 -7.997 -14.329 1.00 58.88 94 HIS A O 1
ATOM 757 N N . PRO A 1 95 ? 13.000 -7.033 -15.392 1.00 62.53 95 PRO A N 1
ATOM 758 C CA . PRO A 1 95 ? 12.999 -5.865 -14.534 1.00 62.53 95 PRO A CA 1
ATOM 759 C C . PRO A 1 95 ? 12.622 -6.288 -13.111 1.00 62.53 95 PRO A C 1
ATOM 761 O O . PRO A 1 95 ? 11.618 -6.957 -12.883 1.00 62.53 95 PRO A O 1
ATOM 764 N N . ARG A 1 96 ? 13.444 -5.905 -12.130 1.00 67.44 96 ARG A N 1
ATOM 765 C CA . ARG A 1 96 ? 13.203 -6.256 -10.728 1.00 67.44 96 ARG A CA 1
ATOM 766 C C . ARG A 1 96 ? 11.885 -5.630 -10.266 1.00 67.44 96 ARG A C 1
ATOM 768 O O . ARG A 1 96 ? 11.752 -4.407 -10.253 1.00 67.44 96 ARG A O 1
ATOM 775 N N . GLY A 1 97 ? 10.930 -6.469 -9.877 1.00 72.81 97 GLY A N 1
ATOM 776 C CA . GLY A 1 97 ? 9.703 -6.016 -9.234 1.00 72.81 97 GLY A CA 1
ATOM 777 C C . GLY A 1 97 ? 9.954 -5.474 -7.828 1.00 72.81 97 GLY A C 1
ATOM 778 O O . GLY A 1 97 ? 10.999 -5.725 -7.218 1.00 72.81 97 GLY A O 1
ATOM 779 N N . TYR A 1 98 ? 8.988 -4.732 -7.298 1.00 78.31 98 TYR A N 1
ATOM 780 C CA . TYR A 1 98 ? 9.055 -4.212 -5.936 1.00 78.31 98 TYR A CA 1
ATOM 781 C C . TYR A 1 98 ? 7.727 -4.332 -5.208 1.00 78.31 98 TYR A C 1
ATOM 783 O O . TYR A 1 98 ? 6.653 -4.372 -5.808 1.00 78.31 98 TYR A O 1
ATOM 791 N N . VAL A 1 99 ? 7.839 -4.336 -3.882 1.00 83.50 99 VAL A N 1
ATOM 792 C CA . VAL A 1 99 ? 6.727 -4.312 -2.941 1.00 83.50 99 VAL A CA 1
ATOM 793 C C . VAL A 1 99 ? 7.069 -3.326 -1.830 1.00 83.50 99 VAL A C 1
ATOM 795 O O . VAL A 1 99 ? 8.173 -3.351 -1.288 1.00 83.50 99 VAL A O 1
ATOM 798 N N . ASN A 1 100 ? 6.125 -2.461 -1.479 1.00 84.00 100 ASN A N 1
ATOM 799 C CA . ASN A 1 100 ? 6.223 -1.542 -0.354 1.00 84.00 100 ASN A CA 1
ATOM 800 C C . ASN A 1 100 ? 4.973 -1.661 0.525 1.00 84.00 100 ASN A C 1
ATOM 802 O O . ASN A 1 100 ? 3.850 -1.539 0.036 1.00 84.00 100 ASN A O 1
ATOM 806 N N . GLY A 1 101 ? 5.172 -1.912 1.819 1.00 87.88 101 GLY A N 1
ATOM 807 C CA . GLY A 1 101 ? 4.100 -1.983 2.808 1.00 87.88 101 GLY A CA 1
ATOM 808 C C . GLY A 1 101 ? 4.065 -0.742 3.696 1.00 87.88 101 GLY A C 1
ATOM 809 O O . GLY A 1 101 ? 5.024 -0.459 4.412 1.00 87.88 101 GLY A O 1
ATOM 810 N N . VAL A 1 102 ? 2.934 -0.039 3.703 1.00 87.06 102 VAL A N 1
ATOM 811 C CA . VAL A 1 102 ? 2.644 1.077 4.608 1.00 87.06 102 VAL A CA 1
ATOM 812 C C . VAL A 1 102 ? 1.661 0.600 5.674 1.00 87.06 102 VAL A C 1
ATOM 814 O O . VAL A 1 102 ? 0.455 0.485 5.436 1.00 87.06 102 VAL A O 1
ATOM 817 N N . PHE A 1 103 ? 2.185 0.303 6.860 1.00 89.12 103 PHE A N 1
ATOM 818 C CA . PHE A 1 103 ? 1.393 -0.130 8.010 1.00 89.12 103 PHE A CA 1
ATOM 819 C C . PHE A 1 103 ? 0.641 1.056 8.622 1.00 89.12 103 PHE A C 1
ATOM 821 O O . PHE A 1 103 ? 1.220 2.127 8.818 1.00 89.12 103 PHE A O 1
ATOM 828 N N . GLY A 1 104 ? -0.636 0.858 8.950 1.00 88.75 104 GLY A N 1
ATOM 829 C CA . GLY A 1 104 ? -1.393 1.809 9.761 1.00 88.75 104 GLY A CA 1
ATOM 830 C C . GLY A 1 104 ? -0.811 1.854 11.174 1.00 88.75 104 GLY A C 1
ATOM 831 O O . GLY A 1 104 ? -0.737 0.827 11.847 1.00 88.75 104 GLY A O 1
ATOM 832 N N . LYS A 1 105 ? -0.387 3.035 11.622 1.00 86.62 105 LYS A N 1
ATOM 833 C CA . LYS A 1 105 ? 0.156 3.269 12.968 1.00 86.62 105 LYS A CA 1
ATOM 834 C C . LYS A 1 105 ? -0.958 3.347 14.014 1.00 86.62 105 LYS A C 1
ATOM 836 O O . LYS A 1 105 ? -0.752 2.953 15.157 1.00 86.62 105 LYS A O 1
ATOM 841 N N . ASN A 1 106 ? -2.126 3.853 13.623 1.00 88.00 106 ASN A N 1
ATOM 842 C CA . ASN A 1 106 ? -3.319 4.005 14.450 1.00 88.00 106 ASN A CA 1
ATOM 843 C C . ASN A 1 106 ? -4.584 3.619 13.653 1.00 88.00 106 ASN A C 1
ATOM 845 O O . ASN A 1 106 ? -5.377 4.495 13.301 1.00 88.00 106 ASN A O 1
ATOM 849 N N . PRO A 1 107 ? -4.771 2.334 13.296 1.00 90.50 107 PRO A N 1
ATOM 850 C CA . PRO A 1 107 ? -5.834 1.933 12.384 1.00 90.50 107 PRO A CA 1
ATOM 851 C C . PRO A 1 107 ? -7.230 2.002 13.017 1.00 90.50 107 PRO A C 1
ATOM 853 O O . PRO A 1 107 ? -7.420 1.620 14.170 1.00 90.50 107 PRO A O 1
ATOM 856 N N . VAL A 1 108 ? -8.233 2.389 12.219 1.00 91.19 108 VAL A N 1
ATOM 857 C CA . VAL A 1 108 ? -9.663 2.368 12.604 1.00 91.19 108 VAL A CA 1
ATOM 858 C C . VAL A 1 108 ? -10.097 0.979 13.084 1.00 91.19 108 VAL A C 1
ATOM 860 O O . VAL A 1 108 ? -10.872 0.854 14.032 1.00 91.19 108 VAL A O 1
ATOM 863 N N . HIS A 1 109 ? -9.602 -0.073 12.431 1.00 90.81 109 HIS A N 1
ATOM 864 C CA . HIS A 1 109 ? -9.916 -1.457 12.772 1.00 90.81 109 HIS A CA 1
ATOM 865 C C . HIS A 1 109 ? -8.755 -2.071 13.551 1.00 90.81 109 HIS A C 1
ATOM 867 O O . HIS A 1 109 ? -7.678 -2.275 12.996 1.00 90.81 109 HIS A O 1
ATOM 873 N N . ALA A 1 110 ? -8.964 -2.387 14.828 1.00 88.94 110 ALA A N 1
ATOM 874 C CA . ALA A 1 110 ? -7.942 -3.014 15.663 1.00 88.94 110 ALA A CA 1
ATOM 875 C C . ALA A 1 110 ? -7.593 -4.428 15.173 1.00 88.94 110 ALA A C 1
ATOM 877 O O . ALA A 1 110 ? -8.464 -5.185 14.745 1.00 88.94 110 ALA A O 1
ATOM 878 N N . VAL A 1 111 ? -6.317 -4.799 15.272 1.00 87.38 111 VAL A N 1
ATOM 879 C CA . VAL A 1 111 ? -5.796 -6.078 14.773 1.00 87.38 111 VAL A CA 1
ATOM 880 C C . VAL A 1 111 ? -5.298 -6.905 15.944 1.00 87.38 111 VAL A C 1
ATOM 882 O O . VAL A 1 111 ? -4.442 -6.451 16.695 1.00 87.38 111 VAL A O 1
ATOM 885 N N . ALA A 1 112 ? -5.810 -8.127 16.077 1.00 89.19 112 ALA A N 1
ATOM 886 C CA . ALA A 1 112 ? -5.353 -9.062 17.105 1.00 89.19 112 ALA A CA 1
ATOM 887 C C . ALA A 1 112 ? -3.962 -9.653 16.798 1.00 89.19 112 ALA A C 1
ATOM 889 O O . ALA A 1 112 ? -3.202 -9.926 17.720 1.00 89.19 112 ALA A O 1
ATOM 890 N N . HIS A 1 113 ? -3.644 -9.816 15.509 1.00 89.12 113 HIS A N 1
ATOM 891 C CA . HIS A 1 113 ? -2.444 -10.485 14.994 1.00 89.12 113 HIS A CA 1
ATOM 892 C C . HIS A 1 113 ? -1.710 -9.610 13.961 1.00 89.12 113 HIS A C 1
ATOM 894 O O . HIS A 1 113 ? -1.840 -9.845 12.755 1.00 89.12 113 HIS A O 1
ATOM 900 N N . PRO A 1 114 ? -1.007 -8.541 14.378 1.00 85.94 114 PRO A N 1
ATOM 901 C CA . PRO A 1 114 ? -0.309 -7.643 13.454 1.00 85.94 114 PRO A CA 1
ATOM 902 C C . PRO A 1 114 ? 0.769 -8.352 12.616 1.00 85.94 114 PRO A C 1
ATOM 904 O O . PRO A 1 114 ? 1.040 -7.935 11.491 1.00 85.94 114 PRO A O 1
ATOM 907 N N . GLU A 1 115 ? 1.328 -9.457 13.113 1.00 90.88 115 GLU A N 1
ATOM 908 C CA . GLU A 1 115 ? 2.293 -10.313 12.417 1.00 90.88 115 GLU A CA 1
ATOM 909 C C . GLU A 1 115 ? 1.760 -10.886 11.097 1.00 90.88 115 GLU A C 1
ATOM 911 O O . GLU A 1 115 ? 2.535 -11.131 10.170 1.00 90.88 115 GLU A O 1
ATOM 916 N N . ALA A 1 116 ? 0.437 -11.037 10.966 1.00 90.44 116 ALA A N 1
ATOM 917 C CA . ALA A 1 116 ? -0.182 -11.505 9.732 1.00 90.44 116 ALA A CA 1
ATOM 918 C C . ALA A 1 116 ? 0.089 -10.550 8.556 1.00 90.44 116 ALA A C 1
ATOM 920 O O . ALA A 1 116 ? 0.228 -10.996 7.420 1.00 90.44 116 ALA A O 1
ATOM 921 N N . PHE A 1 117 ? 0.212 -9.244 8.810 1.00 90.81 117 PHE A N 1
ATOM 922 C CA . PHE A 1 117 ? 0.528 -8.273 7.761 1.00 90.81 117 PHE A CA 1
ATOM 923 C C . PHE A 1 117 ? 1.984 -8.342 7.320 1.00 90.81 117 PHE A C 1
ATOM 925 O O . PHE A 1 117 ? 2.250 -8.214 6.129 1.00 90.81 117 PHE A O 1
ATOM 932 N N . THR A 1 118 ? 2.911 -8.607 8.242 1.00 89.88 118 THR A N 1
ATOM 933 C CA . THR A 1 118 ? 4.311 -8.873 7.886 1.00 89.88 118 THR A CA 1
ATOM 934 C C . THR A 1 118 ? 4.405 -10.096 6.981 1.00 89.88 118 THR A C 1
ATOM 936 O O . THR A 1 118 ? 5.003 -10.012 5.915 1.00 89.88 118 THR A O 1
ATOM 939 N N . ALA A 1 119 ? 3.707 -11.185 7.325 1.00 91.19 119 ALA A N 1
ATOM 940 C CA . ALA A 1 119 ? 3.665 -12.381 6.486 1.00 91.19 119 ALA A CA 1
ATOM 9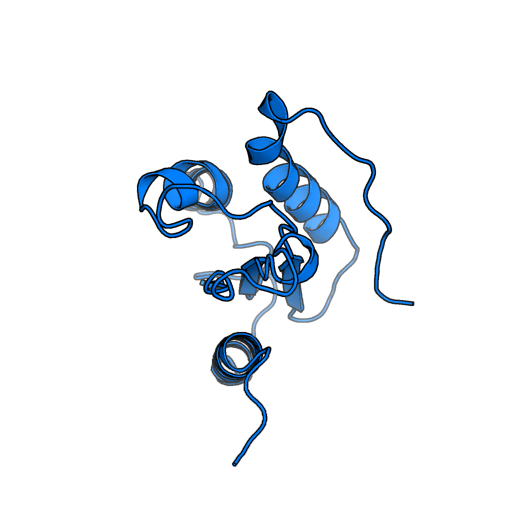41 C C . ALA A 1 119 ? 3.085 -12.109 5.083 1.00 91.19 119 ALA A C 1
ATOM 943 O O . ALA A 1 119 ? 3.537 -12.699 4.106 1.00 91.19 119 ALA A O 1
ATOM 944 N N . ILE A 1 120 ? 2.111 -11.197 4.960 1.00 91.19 120 ILE A N 1
ATOM 945 C CA . ILE A 1 120 ? 1.575 -10.768 3.657 1.00 91.19 120 ILE A CA 1
ATOM 946 C C . ILE A 1 120 ? 2.629 -10.005 2.844 1.00 91.19 120 ILE A C 1
ATOM 948 O O . ILE A 1 120 ? 2.756 -10.254 1.646 1.00 91.19 120 ILE A O 1
ATOM 952 N N . VAL A 1 121 ? 3.381 -9.094 3.470 1.00 90.06 121 VAL A N 1
ATOM 953 C CA . VAL A 1 121 ? 4.471 -8.363 2.800 1.00 90.06 121 VAL A CA 1
ATOM 954 C C . VAL A 1 121 ? 5.552 -9.338 2.327 1.00 90.06 121 VAL A C 1
ATOM 956 O O . VAL A 1 121 ? 5.948 -9.284 1.163 1.00 90.06 121 VAL A O 1
ATOM 959 N N . ASP A 1 122 ? 5.974 -10.263 3.189 1.00 89.00 122 ASP A N 1
ATOM 960 C CA . ASP A 1 122 ? 6.987 -11.272 2.867 1.00 89.00 122 ASP A CA 1
ATOM 961 C C . ASP A 1 122 ? 6.534 -12.183 1.721 1.00 89.00 122 ASP A C 1
ATOM 963 O O . ASP A 1 122 ? 7.298 -12.447 0.793 1.00 89.00 122 ASP A O 1
ATOM 967 N N . ALA A 1 123 ? 5.271 -12.621 1.735 1.00 88.44 123 ALA A N 1
ATOM 968 C CA . ALA A 1 123 ? 4.701 -13.421 0.655 1.00 88.44 123 ALA A CA 1
ATOM 969 C C . ALA A 1 123 ? 4.648 -12.647 -0.673 1.00 88.44 123 ALA A C 1
ATOM 971 O O . ALA A 1 123 ? 4.928 -13.211 -1.728 1.00 88.44 123 ALA A O 1
ATOM 972 N N . ALA A 1 124 ? 4.326 -11.351 -0.640 1.00 86.56 124 ALA A N 1
ATOM 973 C CA . ALA A 1 124 ? 4.321 -10.518 -1.838 1.00 86.56 124 ALA A CA 1
ATOM 974 C C . ALA A 1 124 ? 5.737 -10.307 -2.403 1.00 86.56 124 ALA A C 1
ATOM 976 O O . ALA A 1 124 ? 5.909 -10.300 -3.620 1.00 86.56 124 ALA A O 1
ATOM 977 N N . LEU A 1 125 ? 6.758 -10.194 -1.547 1.00 82.69 125 LEU A N 1
ATOM 978 C CA . LEU A 1 125 ? 8.164 -10.119 -1.968 1.00 82.69 125 LEU A CA 1
ATOM 979 C C . LEU A 1 125 ? 8.653 -11.397 -2.665 1.00 82.69 125 LEU A C 1
ATOM 981 O O . LEU A 1 125 ? 9.588 -11.333 -3.459 1.00 82.69 125 LEU A O 1
ATOM 985 N N . GLN A 1 126 ? 8.033 -12.545 -2.384 1.00 82.25 126 GLN A N 1
ATOM 986 C CA . GLN A 1 126 ? 8.347 -13.824 -3.027 1.00 82.25 126 GLN A CA 1
ATOM 987 C C . GLN A 1 126 ? 7.680 -13.997 -4.399 1.00 82.25 126 GLN A C 1
ATOM 989 O O . GLN A 1 126 ? 7.919 -15.003 -5.066 1.00 82.25 126 GLN A O 1
ATOM 994 N N . TYR A 1 127 ? 6.848 -13.053 -4.848 1.00 76.62 127 TYR A N 1
ATOM 995 C CA . TYR A 1 127 ? 6.221 -13.141 -6.165 1.00 76.62 127 TYR A CA 1
ATOM 996 C C . TYR A 1 127 ? 7.278 -13.293 -7.276 1.00 76.62 127 TYR A C 1
ATOM 998 O O . TYR A 1 127 ? 8.299 -12.607 -7.285 1.00 76.62 127 TYR A O 1
ATOM 1006 N N . GLY A 1 128 ? 7.053 -14.244 -8.187 1.00 67.75 128 GLY A N 1
ATOM 1007 C CA . GLY A 1 128 ? 8.003 -14.609 -9.248 1.00 67.75 128 GLY A CA 1
ATOM 1008 C C . GLY A 1 128 ? 9.179 -15.491 -8.799 1.00 67.75 128 GLY A C 1
ATOM 1009 O O . GLY A 1 128 ? 9.897 -16.018 -9.644 1.00 67.75 128 GLY A O 1
ATOM 1010 N N . SER A 1 129 ? 9.357 -15.722 -7.494 1.00 66.75 129 SER A N 1
ATOM 1011 C CA . SER A 1 129 ? 10.352 -16.655 -6.953 1.00 66.75 129 SER A CA 1
ATOM 1012 C C . SER A 1 129 ? 9.688 -17.992 -6.625 1.00 66.75 129 SER A C 1
ATOM 1014 O O . SER A 1 129 ? 9.004 -18.133 -5.613 1.00 66.75 129 SER A O 1
ATOM 1016 N N . LEU A 1 130 ? 9.873 -18.994 -7.487 1.00 54.31 130 LEU A N 1
ATOM 1017 C CA . LEU A 1 130 ? 9.470 -20.363 -7.159 1.00 54.31 130 LEU A CA 1
ATOM 1018 C C . LEU A 1 130 ? 10.413 -20.918 -6.076 1.00 54.31 130 LEU A C 1
ATOM 1020 O O . LEU A 1 130 ? 11.629 -20.741 -6.203 1.00 54.31 130 LEU A O 1
ATOM 1024 N N . PRO A 1 131 ? 9.896 -21.589 -5.027 1.00 55.97 131 PRO A N 1
ATOM 1025 C CA . PRO A 1 131 ? 10.743 -22.313 -4.084 1.00 55.97 131 PRO A CA 1
ATOM 1026 C C . PRO A 1 131 ? 11.620 -23.319 -4.842 1.00 55.97 131 PRO A C 1
ATOM 1028 O O . PRO A 1 131 ? 11.119 -24.015 -5.727 1.00 55.97 131 PRO A O 1
ATOM 1031 N N . GLN A 1 132 ? 12.912 -23.364 -4.507 1.00 47.25 132 GLN A N 1
ATOM 1032 C CA . GLN A 1 132 ? 13.862 -24.376 -4.989 1.00 47.25 132 GLN A CA 1
ATOM 1033 C C . GLN A 1 132 ? 13.664 -25.699 -4.246 1.00 47.25 132 GLN A C 1
ATOM 1035 O O . GLN A 1 132 ? 13.444 -25.645 -3.013 1.00 47.25 132 GLN A O 1
#

Sequence (132 aa):
MLGYAGERVPDEQLDLVPNRLVNKAIKKPITNPFVIFIDLNLPPLPHDPLSADWLERVAAPLVRDRDRKGEPDPWNLLLLSNFPDHYADDDASHPRGYVNGVFGKNPVHAVAHPEAFTAIVDAALQYGSLPQ

Solvent-accessible surface area (backbone atoms only — not comparable to full-atom values): 8311 Å² total; per-residue (Å²): 132,96,74,77,91,79,78,92,73,59,79,93,48,56,70,52,48,62,54,53,51,51,60,56,56,64,69,48,96,71,87,64,64,47,72,47,78,41,74,64,74,48,68,80,62,99,54,69,77,77,36,66,68,49,44,48,64,48,53,38,64,72,48,52,63,33,64,76,69,72,51,62,27,81,41,43,28,41,35,43,32,34,65,29,61,90,67,52,56,96,86,49,81,79,61,83,54,52,67,47,76,48,65,39,89,48,34,73,44,77,67,96,61,67,66,59,56,55,54,50,51,54,55,57,65,40,63,95,59,76,87,131

Foldseek 3Di:
DPDDDDDDDDPVCLLVVLVVQVVVVLPPPDDAADEAEDASLDAQDPDDCVPVVNCCSRVVVLPVVCVVVVHFDSHQKYKYKYQNQVNDDPPDDRRDIDIDIDGGPGHPHDDPCSVVVVVVRVVRNCVVPDDD

Radius of gyration: 15.75 Å; Cα contacts (8 Å, |Δi|>4): 138; chains: 1; bounding box: 35×40×42 Å

pLDDT: mean 76.21, std 13.33, range [34.19, 93.88]

Nearest PDB structures (foldseek):
  7vf9-assembly1_D  TM=2.058E-01  e=1.325E+00  Pseudomonas aeruginosa PAO1
  5w6m-assembly1_A  TM=2.780E-01  e=7.424E+00  Homo sapiens

Secondary structure (DSSP, 8-state):
---PPPPP--GGGGGGHHHHHHHHHTTS---S--EEEEE--PPPPSS-TT-HHHHHHHTHHHHHHHHHHTPPBS-SEEEEEE-GGGGS-TTSPPPPPEEEEEE-SSBSS--S-THHHHHHHHHHHTTT----